Protein AF-H6LGV3-F1 (afdb_monomer)

Secondary structure (DSSP, 8-state):
-----------------SSHHHHHHHHHHHHHHHHHHHHHHHHHHHHHTTS---S-HHHHHHHHHHHHHHHHHHHHTT-HHHHHHHHHHHHHHS--HHHHHHHHHHHHHHHTS-HHHHHHTT--HHHHHHHHHHHHHHHHHHHHHTTTS--

InterPro domains:
  IPR045507 Protein of unknown function DUF6483 [PF20092] (24-140)

Mean predicted aligned error: 11.83 Å

Radius of gyration: 24.26 Å; Cα contacts (8 Å, |Δi|>4): 65; chains: 1; bounding box: 97×27×60 Å

Organism: Acetobacterium woodii (strain ATCC 29683 / DSM 1030 / JCM 2381 / KCTC 1655 / WB1) (NCBI:txid931626)

Foldseek 3Di:
DDDDDDDDDDDDDDDDPDPPPVVVVLLVVLVVLLVVLVVLLVVVVVVVVVPDDDDPPVVLVVVLVVLLVVLVVCVVVLNLVVSLVVLLVVCQVPNDSSSSVSVSVSLVVVSPDDQVSQVVSVHHSVVSNVSSVVSSVSVCVVVVVVVPVPD

Sequence (151 aa):
MKKSCFFVVLFSDRCLESESDDTMFQNGFLVREIENFSKFVIKLFRKEKFAETTESESEKLIEEDYLFYRFQEMIYDNKINDAENILFEMIKQNPKLEYLKVAEKFYSEVFKMSDEYLLNQNYSRAEIFESLDQIQEIYEKKYNNSYNEDR

Solvent-accessible surface area (backbone atoms only — not comparable to full-atom values): 9203 Å² total; per-residue (Å²): 136,91,84,86,85,88,84,90,79,91,73,83,85,86,93,83,87,79,72,70,61,65,56,53,51,53,51,54,53,51,53,52,50,52,52,51,48,52,52,48,54,55,54,50,54,63,55,50,78,76,71,82,85,92,70,63,70,68,62,56,51,53,52,39,51,53,54,42,51,54,43,50,52,29,45,76,71,56,34,51,59,63,39,48,53,54,53,50,51,49,38,71,76,53,78,45,72,61,55,51,52,40,48,53,56,48,54,58,54,61,65,75,52,51,70,70,60,33,48,76,48,77,38,55,75,65,57,54,51,57,51,52,54,52,52,49,52,56,54,48,52,56,66,56,53,69,69,66,76,84,114

Structure (mmCIF, N/CA/C/O backbone):
data_AF-H6LGV3-F1
#
_entry.id   AF-H6LGV3-F1
#
loop_
_atom_site.group_PDB
_atom_site.id
_atom_site.type_symbol
_atom_site.label_atom_id
_atom_site.label_alt_id
_atom_site.label_comp_id
_atom_site.label_asym_id
_atom_site.label_entity_id
_atom_site.label_seq_id
_atom_site.pdbx_PDB_ins_code
_atom_site.Cartn_x
_atom_site.Cartn_y
_atom_site.Cartn_z
_atom_site.occupancy
_atom_site.B_iso_or_equiv
_atom_site.auth_seq_id
_atom_site.auth_comp_id
_atom_site.auth_asym_id
_atom_site.auth_atom_id
_atom_site.pdbx_PDB_model_num
ATOM 1 N N . MET A 1 1 ? -71.564 0.191 27.522 1.00 37.28 1 MET A N 1
ATOM 2 C CA . MET A 1 1 ? -71.567 -1.275 27.737 1.00 37.28 1 MET A CA 1
ATOM 3 C C . MET A 1 1 ? -70.137 -1.775 27.651 1.00 37.28 1 MET A C 1
ATOM 5 O O . MET A 1 1 ? -69.429 -1.401 26.729 1.00 37.28 1 MET A O 1
ATOM 9 N N . LYS A 1 2 ? -69.709 -2.527 28.666 1.00 38.91 2 LYS A N 1
ATOM 10 C CA . LYS A 1 2 ? -68.353 -3.055 28.852 1.00 38.91 2 LYS A CA 1
ATOM 11 C C . LYS A 1 2 ? -68.083 -4.209 27.881 1.00 38.91 2 LYS A C 1
ATOM 13 O O . LYS A 1 2 ? -68.936 -5.084 27.773 1.00 38.91 2 LYS A O 1
ATOM 18 N N . LYS A 1 3 ? -66.870 -4.284 27.330 1.00 38.56 3 LYS A N 1
ATOM 19 C CA . LYS A 1 3 ? -66.105 -5.538 27.245 1.00 38.56 3 LYS A CA 1
ATOM 20 C C . LYS A 1 3 ? -64.642 -5.230 27.555 1.00 38.56 3 LYS A C 1
ATOM 22 O O . LYS A 1 3 ? -63.983 -4.502 26.829 1.00 38.56 3 LYS A O 1
ATOM 27 N N . SER A 1 4 ? -64.209 -5.746 28.698 1.00 39.78 4 SER A N 1
ATOM 28 C CA . SER A 1 4 ? -62.816 -5.889 29.101 1.00 39.78 4 SER A CA 1
ATOM 29 C C . SER A 1 4 ? -62.313 -7.223 28.549 1.00 39.78 4 SER A C 1
ATOM 31 O O . SER A 1 4 ? -63.045 -8.210 28.642 1.00 39.78 4 SER A O 1
ATOM 33 N N . CYS A 1 5 ? -61.092 -7.263 28.018 1.00 37.75 5 CYS A N 1
ATOM 34 C CA . CYS A 1 5 ? -60.237 -8.438 28.140 1.00 37.75 5 CYS A CA 1
ATOM 35 C C . CYS A 1 5 ? -58.774 -7.985 28.213 1.00 37.75 5 CYS A C 1
ATOM 37 O O . CYS A 1 5 ? -58.291 -7.217 27.388 1.00 37.75 5 CYS A O 1
ATOM 39 N N . PHE A 1 6 ? -58.137 -8.441 29.281 1.00 38.97 6 PHE A N 1
ATOM 40 C CA . PHE A 1 6 ? -56.783 -8.192 29.751 1.00 38.97 6 PHE A CA 1
ATOM 41 C C . PHE A 1 6 ? -55.792 -9.062 28.956 1.00 38.97 6 PHE A C 1
ATOM 43 O O . PHE A 1 6 ? -56.033 -10.262 28.841 1.00 38.97 6 PHE A O 1
ATOM 50 N N . PHE A 1 7 ? -54.660 -8.518 28.502 1.00 32.94 7 PHE A N 1
ATOM 51 C CA . PHE A 1 7 ? -53.392 -9.258 28.513 1.00 32.94 7 PHE A CA 1
ATOM 52 C C . PHE A 1 7 ? -52.222 -8.274 28.600 1.00 32.94 7 PHE A C 1
ATOM 54 O O . PHE A 1 7 ? -52.024 -7.425 27.736 1.00 32.94 7 PHE A O 1
ATOM 61 N N . VAL A 1 8 ? -51.496 -8.375 29.706 1.00 42.59 8 VAL A N 1
ATOM 62 C CA . VAL A 1 8 ? -50.242 -7.685 29.992 1.00 42.59 8 VAL A CA 1
ATOM 63 C C . VAL A 1 8 ? -49.119 -8.536 29.414 1.00 42.59 8 VAL A C 1
ATOM 65 O O . VAL A 1 8 ? -49.019 -9.688 29.816 1.00 42.59 8 VAL A O 1
ATOM 68 N N . VAL A 1 9 ? -48.248 -7.965 28.577 1.00 38.59 9 VAL A N 1
ATOM 69 C CA . VAL A 1 9 ? -46.808 -8.282 28.581 1.00 38.59 9 VAL A CA 1
ATOM 70 C C . VAL A 1 9 ? -46.035 -7.005 28.245 1.00 38.59 9 VAL A C 1
ATOM 72 O O . VAL A 1 9 ? -46.097 -6.495 27.132 1.00 38.59 9 VAL A O 1
ATOM 75 N N . LEU A 1 10 ? -45.324 -6.490 29.246 1.00 41.22 10 LEU A N 1
ATOM 76 C CA . LEU A 1 10 ? -44.133 -5.667 29.071 1.00 41.22 10 LEU A CA 1
ATOM 77 C C . LEU A 1 10 ? -42.997 -6.584 28.601 1.00 41.22 10 LEU A C 1
ATOM 79 O O . LEU A 1 10 ? -42.708 -7.543 29.304 1.00 41.22 10 LEU A O 1
ATOM 83 N N . PHE A 1 11 ? -42.361 -6.280 27.473 1.00 33.00 11 PHE A N 1
ATOM 84 C CA . PHE A 1 11 ? -40.996 -6.686 27.095 1.00 33.00 11 PHE A CA 1
ATOM 85 C C . PHE A 1 11 ? -40.583 -5.652 26.033 1.00 33.00 11 PHE A C 1
ATOM 87 O O . PHE A 1 11 ? -41.182 -5.594 24.966 1.00 33.00 11 PHE A O 1
ATOM 94 N N . SER A 1 12 ? -39.855 -4.589 26.383 1.00 45.75 12 SER A N 1
ATOM 95 C CA . SER A 1 12 ? -38.386 -4.545 26.412 1.00 45.75 12 SER A CA 1
ATOM 96 C C . SER A 1 12 ? -37.716 -5.525 25.451 1.00 45.75 12 SER A C 1
ATOM 98 O O . SER A 1 12 ? -37.935 -6.727 25.525 1.00 45.75 12 SER A O 1
ATOM 100 N N . ASP A 1 13 ? -36.834 -4.950 24.643 1.00 46.44 13 ASP A N 1
ATOM 101 C CA . ASP A 1 13 ? -35.712 -5.569 23.946 1.00 46.44 13 ASP A CA 1
ATOM 102 C C . ASP A 1 13 ? -35.934 -6.102 22.522 1.00 46.44 13 ASP A C 1
ATOM 104 O O . ASP A 1 13 ? -36.749 -6.979 22.251 1.00 46.44 13 ASP A O 1
ATOM 108 N N . ARG A 1 14 ? -34.995 -5.649 21.675 1.00 50.50 14 ARG A N 1
ATOM 109 C CA . ARG A 1 14 ? -34.306 -6.426 20.634 1.00 50.50 14 ARG A CA 1
ATOM 110 C C . ARG A 1 14 ? -34.872 -6.354 19.215 1.00 50.50 14 ARG A C 1
ATOM 112 O O . ARG A 1 14 ? -35.621 -7.214 18.775 1.00 50.50 14 ARG A O 1
ATOM 119 N N . CYS A 1 15 ? -34.357 -5.385 18.462 1.00 38.16 15 CYS A N 1
ATOM 120 C CA . CYS A 1 15 ? -33.937 -5.575 17.070 1.00 38.16 15 CYS A CA 1
ATOM 121 C C . CYS A 1 15 ? -32.650 -4.759 16.874 1.00 38.16 15 CYS A C 1
ATOM 123 O O . CYS A 1 15 ? -32.673 -3.639 16.380 1.00 38.16 15 CYS A O 1
ATOM 125 N N . LEU A 1 16 ? -31.549 -5.303 17.387 1.00 48.53 16 LEU A N 1
ATOM 126 C CA . LEU A 1 16 ? -30.186 -4.812 17.211 1.00 48.53 16 LEU A CA 1
ATOM 127 C C . LEU A 1 16 ? -29.373 -6.077 16.952 1.00 48.53 16 LEU A C 1
ATOM 129 O O . LEU A 1 16 ? -28.951 -6.714 17.902 1.00 48.53 16 LEU A O 1
ATOM 133 N N . GLU A 1 17 ? -29.346 -6.531 15.699 1.00 49.81 17 GLU A N 1
ATOM 134 C CA . GLU A 1 17 ? -28.545 -7.671 15.224 1.00 49.81 17 GLU A CA 1
ATOM 135 C C . GLU A 1 17 ? -28.702 -7.759 13.692 1.00 49.81 17 GLU A C 1
ATOM 137 O O . GLU A 1 17 ? -29.456 -8.570 13.159 1.00 49.81 17 GLU A O 1
ATOM 142 N N . SER A 1 18 ? -28.034 -6.859 12.965 1.00 48.75 18 SER A N 1
ATOM 143 C CA . SER A 1 18 ? -27.754 -7.052 11.530 1.00 48.75 18 SER A CA 1
ATOM 144 C C . SER A 1 18 ? -26.381 -6.526 11.087 1.00 48.75 18 SER A C 1
ATOM 146 O O . SER A 1 18 ? -26.098 -6.526 9.898 1.00 48.75 18 SER A O 1
ATOM 148 N N . GLU A 1 19 ? -25.511 -6.091 12.005 1.00 51.81 19 GLU A N 1
ATOM 149 C CA . GLU A 1 19 ? -24.192 -5.513 11.670 1.00 51.81 19 GLU A CA 1
ATOM 150 C C . GLU A 1 19 ? -23.028 -6.527 11.730 1.00 51.81 19 GLU A C 1
ATOM 152 O O . GLU A 1 19 ? -21.900 -6.207 11.355 1.00 51.81 19 GLU A O 1
ATOM 157 N N . SER A 1 20 ? -23.268 -7.764 12.180 1.00 54.78 20 SER A N 1
ATOM 158 C CA . SER A 1 20 ? -22.196 -8.735 12.452 1.00 54.78 20 SER A CA 1
ATOM 159 C C . SER A 1 20 ? -21.800 -9.637 11.277 1.00 54.78 20 SER A C 1
ATOM 161 O O . SER A 1 20 ? -20.702 -10.186 11.305 1.00 54.78 20 SER A O 1
ATOM 163 N N . ASP A 1 21 ? -22.655 -9.813 10.263 1.00 54.31 21 ASP A N 1
ATOM 164 C CA . ASP A 1 21 ? -22.353 -10.708 9.130 1.00 54.31 21 ASP A CA 1
ATOM 165 C C . ASP A 1 21 ? -21.512 -10.000 8.055 1.00 54.31 21 ASP A C 1
ATOM 167 O O . ASP A 1 21 ? -20.434 -10.479 7.701 1.00 54.31 21 ASP A O 1
ATOM 171 N N . ASP A 1 22 ? -21.926 -8.818 7.588 1.00 57.91 22 ASP A N 1
ATOM 172 C CA . ASP A 1 22 ? -21.233 -8.104 6.501 1.00 57.91 22 ASP A CA 1
ATOM 173 C C . ASP A 1 22 ? -19.787 -7.724 6.856 1.00 57.91 22 ASP A C 1
ATOM 175 O O . ASP A 1 2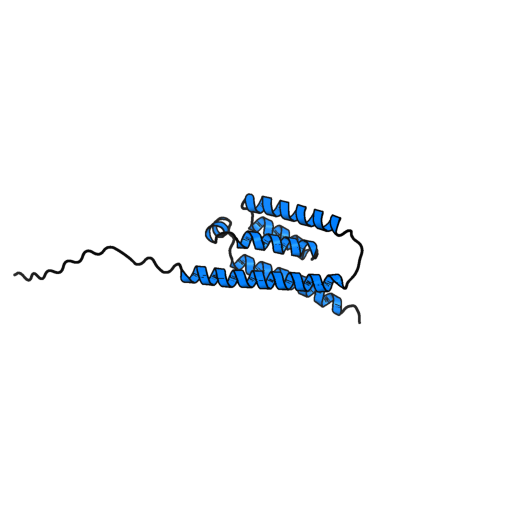2 ? -18.885 -7.830 6.022 1.00 57.91 22 ASP A O 1
ATOM 179 N N . THR A 1 23 ? -19.532 -7.362 8.113 1.00 59.00 23 THR A N 1
ATOM 180 C CA . THR A 1 23 ? -18.191 -7.022 8.610 1.00 59.00 23 THR A CA 1
ATOM 181 C C . THR A 1 23 ? -17.258 -8.237 8.634 1.00 59.00 23 THR A C 1
ATOM 183 O O . THR A 1 23 ? -16.076 -8.121 8.303 1.00 59.00 23 THR A O 1
ATOM 186 N N . MET A 1 24 ? -17.763 -9.433 8.956 1.00 58.50 24 MET A N 1
ATOM 187 C CA . MET A 1 24 ? -16.973 -10.667 8.913 1.00 58.50 24 MET A CA 1
ATOM 188 C C . MET A 1 24 ? -16.631 -11.071 7.469 1.00 58.50 24 MET A C 1
ATOM 190 O O . MET A 1 24 ? -15.500 -11.488 7.201 1.00 58.50 24 MET A O 1
ATOM 194 N N . PHE A 1 25 ? -17.565 -10.900 6.526 1.00 59.81 25 PHE A N 1
ATOM 195 C CA . PHE A 1 25 ? -17.336 -11.187 5.105 1.00 59.81 25 PHE A CA 1
ATOM 196 C C . PHE A 1 25 ? -16.365 -10.204 4.445 1.00 59.81 25 PHE A C 1
ATOM 198 O O . PHE A 1 25 ? -15.451 -10.645 3.744 1.00 59.81 25 PHE A O 1
ATOM 205 N N . GLN A 1 26 ? -16.516 -8.898 4.689 1.00 60.91 26 GLN A N 1
ATOM 206 C CA . GLN A 1 26 ? -15.600 -7.883 4.158 1.00 60.91 26 GLN A CA 1
ATOM 207 C C . GLN A 1 26 ? -14.174 -8.097 4.670 1.00 60.91 26 GLN A C 1
ATOM 209 O O . GLN A 1 26 ? -13.235 -8.103 3.875 1.00 60.91 26 GLN A O 1
ATOM 214 N N . ASN A 1 27 ? -14.015 -8.388 5.963 1.00 67.44 27 ASN A N 1
ATOM 215 C CA . ASN A 1 27 ? -12.710 -8.713 6.537 1.00 67.44 27 ASN A CA 1
ATOM 216 C C . ASN A 1 27 ? -12.119 -10.001 5.943 1.00 67.44 27 ASN A C 1
ATOM 218 O O . ASN A 1 27 ? -10.938 -10.033 5.603 1.00 67.44 27 ASN A O 1
ATOM 222 N N . GLY A 1 28 ? -12.922 -11.054 5.760 1.00 74.44 28 GLY A N 1
ATOM 223 C CA . GLY A 1 28 ? -12.458 -12.305 5.149 1.00 74.44 28 GLY A CA 1
ATOM 224 C C . GLY A 1 28 ? -12.004 -12.141 3.694 1.00 74.44 28 GLY A C 1
ATOM 225 O O . GLY A 1 28 ? -11.004 -12.732 3.284 1.00 74.44 28 GLY A O 1
ATOM 226 N N . PHE A 1 29 ? -12.709 -11.313 2.922 1.00 76.75 29 PHE A N 1
ATOM 227 C CA . PHE A 1 29 ? -12.323 -10.967 1.555 1.00 76.75 29 PHE A CA 1
ATOM 228 C C . PHE A 1 29 ? -11.033 -10.134 1.532 1.00 76.75 29 PHE A C 1
ATOM 230 O O . PHE A 1 29 ? -10.107 -10.450 0.789 1.00 76.75 29 PHE A O 1
ATOM 237 N N . LEU A 1 30 ? -10.927 -9.151 2.427 1.00 77.75 30 LEU A N 1
ATOM 238 C CA . LEU A 1 30 ? -9.759 -8.284 2.553 1.00 77.75 30 LEU A CA 1
ATOM 239 C C . LEU A 1 30 ? -8.480 -9.060 2.906 1.00 77.75 30 LEU A C 1
ATOM 241 O O . LEU A 1 30 ? -7.441 -8.836 2.286 1.00 77.75 30 LEU A O 1
ATOM 245 N N . VAL A 1 31 ? -8.552 -10.014 3.845 1.00 80.69 31 VAL A N 1
ATOM 246 C CA . VAL A 1 31 ? -7.415 -10.896 4.191 1.00 80.69 31 VAL A CA 1
ATOM 247 C C . VAL A 1 31 ? -6.914 -11.632 2.952 1.00 80.69 31 VAL A C 1
ATOM 249 O O . VAL A 1 31 ? -5.710 -11.707 2.706 1.00 80.69 31 VAL A O 1
ATOM 252 N N . ARG A 1 32 ? -7.842 -12.180 2.161 1.00 85.38 32 ARG A N 1
ATOM 253 C CA . ARG A 1 32 ? -7.505 -12.953 0.967 1.00 85.38 32 ARG A CA 1
ATOM 254 C C . ARG A 1 32 ? -6.788 -12.101 -0.071 1.00 85.38 32 ARG A C 1
ATOM 256 O O . ARG A 1 32 ? -5.849 -12.592 -0.695 1.00 85.38 32 ARG A O 1
ATOM 263 N N . GLU A 1 33 ? -7.211 -10.856 -0.240 1.00 85.00 33 GLU A N 1
ATOM 264 C CA . GLU A 1 33 ? -6.615 -9.971 -1.234 1.00 85.00 33 GLU A CA 1
ATOM 265 C C . GLU A 1 33 ? -5.201 -9.547 -0.849 1.00 85.00 33 GLU A C 1
ATOM 267 O O . GLU A 1 33 ? -4.291 -9.614 -1.672 1.00 8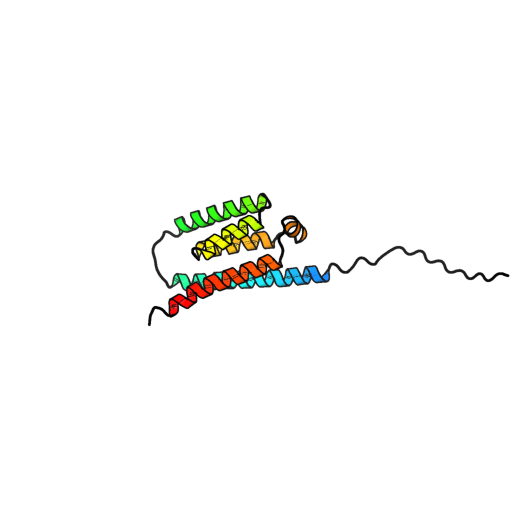5.00 33 GLU A O 1
ATOM 272 N N . ILE A 1 34 ? -4.966 -9.258 0.433 1.00 81.69 34 ILE A N 1
ATOM 273 C CA . ILE A 1 34 ? -3.608 -9.025 0.939 1.00 81.69 34 ILE A CA 1
ATOM 274 C C . ILE A 1 34 ? -2.731 -10.259 0.735 1.00 81.69 34 ILE A C 1
ATOM 276 O O . ILE A 1 34 ? -1.606 -10.142 0.254 1.00 81.69 34 ILE A O 1
ATOM 280 N N . GLU A 1 35 ? -3.234 -11.462 1.026 1.00 85.44 35 GLU A N 1
ATOM 281 C CA . GLU A 1 35 ? -2.469 -12.681 0.760 1.00 85.44 35 GLU A CA 1
ATOM 282 C C . GLU A 1 35 ? -2.137 -12.862 -0.727 1.00 85.44 35 GLU A C 1
ATOM 284 O O . GLU A 1 35 ? -1.047 -13.337 -1.064 1.00 85.44 35 GLU A O 1
ATOM 289 N N . ASN A 1 36 ? -3.079 -12.551 -1.620 1.00 87.75 36 ASN A N 1
ATOM 290 C CA . ASN A 1 36 ? -2.868 -12.622 -3.064 1.00 87.75 36 ASN A CA 1
ATOM 291 C C . ASN A 1 36 ? -1.790 -11.627 -3.493 1.00 87.75 36 ASN 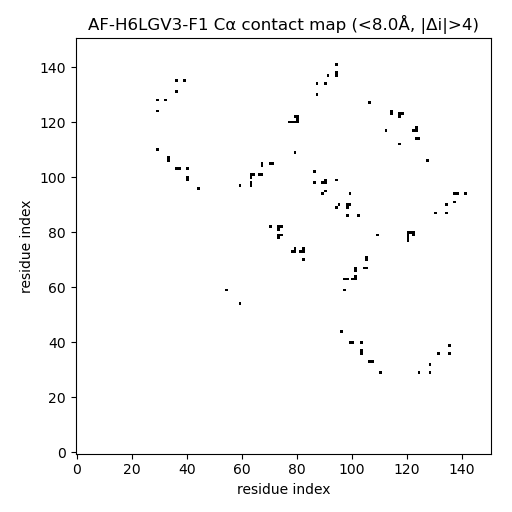A C 1
ATOM 293 O O . ASN A 1 36 ? -0.863 -12.011 -4.213 1.00 87.75 36 ASN A O 1
ATOM 297 N N . PHE A 1 37 ? -1.851 -10.403 -2.969 1.00 88.56 37 PHE A N 1
ATOM 298 C CA . PHE A 1 37 ? -0.847 -9.379 -3.205 1.00 88.56 37 PHE A CA 1
ATOM 299 C C . PHE A 1 37 ? 0.532 -9.807 -2.692 1.00 88.56 37 PHE A C 1
ATOM 301 O O . PHE A 1 37 ? 1.492 -9.815 -3.459 1.00 88.56 37 PHE A O 1
ATOM 308 N N . SER A 1 38 ? 0.658 -10.297 -1.455 1.00 85.00 38 SER A N 1
ATOM 309 C CA . SER A 1 38 ? 1.934 -10.813 -0.931 1.00 85.00 38 SER A CA 1
ATOM 310 C C . SER A 1 38 ? 2.497 -11.953 -1.792 1.00 85.00 38 SER A C 1
ATOM 312 O O . SER A 1 38 ? 3.694 -11.988 -2.092 1.00 85.00 38 SER A O 1
ATOM 314 N N . LYS A 1 39 ? 1.650 -12.885 -2.257 1.00 87.25 39 LYS A N 1
ATOM 315 C CA . LYS A 1 39 ? 2.064 -13.961 -3.182 1.00 87.25 39 LYS A CA 1
ATOM 316 C C . LYS A 1 39 ? 2.552 -13.396 -4.519 1.00 87.25 39 LYS A C 1
ATOM 318 O O . LYS A 1 39 ? 3.537 -13.904 -5.067 1.00 87.25 39 LYS A O 1
ATOM 323 N N . PHE A 1 40 ? 1.895 -12.361 -5.039 1.00 88.62 40 PHE A N 1
ATOM 324 C CA . PHE A 1 40 ? 2.306 -11.650 -6.248 1.00 88.62 40 PHE A CA 1
ATOM 325 C C . PHE A 1 40 ? 3.675 -10.981 -6.078 1.00 88.62 40 PHE A C 1
ATOM 327 O O . PHE A 1 40 ? 4.572 -11.221 -6.890 1.00 88.62 40 PHE A O 1
ATOM 334 N N . VAL A 1 41 ? 3.879 -10.245 -4.983 1.00 85.56 41 VAL A N 1
ATOM 335 C CA . VAL A 1 41 ? 5.161 -9.614 -4.636 1.00 85.56 41 VAL A CA 1
ATOM 336 C C . VAL A 1 41 ? 6.283 -10.661 -4.608 1.00 85.56 41 VAL A C 1
ATOM 338 O O . VAL A 1 41 ? 7.273 -10.534 -5.332 1.00 85.56 41 VAL A O 1
ATOM 341 N N . ILE A 1 42 ? 6.098 -11.771 -3.882 1.00 84.12 42 ILE A N 1
ATOM 342 C CA . ILE A 1 42 ? 7.069 -12.884 -3.820 1.00 84.12 42 ILE A CA 1
ATOM 343 C C . ILE A 1 42 ? 7.376 -13.454 -5.214 1.00 84.12 42 ILE A C 1
ATOM 345 O O . ILE A 1 42 ? 8.531 -13.767 -5.525 1.00 84.12 42 ILE A O 1
ATOM 349 N N . LYS A 1 43 ? 6.356 -13.618 -6.064 1.00 86.00 43 LYS A N 1
ATOM 350 C CA . LYS A 1 43 ? 6.514 -14.126 -7.435 1.00 86.00 43 LYS A CA 1
ATOM 351 C C . LYS A 1 43 ? 7.386 -13.194 -8.275 1.00 86.00 43 LYS A C 1
ATOM 353 O O . LYS A 1 43 ? 8.228 -13.695 -9.021 1.00 86.00 43 LYS A O 1
ATOM 358 N N . LEU A 1 44 ? 7.213 -11.878 -8.161 1.00 84.44 44 LEU A N 1
ATOM 359 C CA . LEU A 1 44 ? 8.035 -10.906 -8.886 1.00 84.44 44 LEU A CA 1
ATOM 360 C C . LEU A 1 44 ? 9.484 -10.893 -8.402 1.00 84.44 44 LEU A C 1
ATOM 362 O O . LEU A 1 44 ? 10.389 -10.942 -9.232 1.00 84.44 44 LEU A O 1
ATOM 366 N N . PHE A 1 45 ? 9.720 -10.957 -7.090 1.00 79.75 45 PHE A N 1
ATOM 367 C CA . PHE A 1 45 ? 11.080 -11.056 -6.544 1.00 79.75 45 PHE A CA 1
ATOM 368 C C . PHE A 1 45 ? 11.849 -12.268 -7.066 1.00 79.75 45 PHE A C 1
ATOM 370 O O . PHE A 1 45 ? 13.045 -12.189 -7.347 1.00 79.75 45 PHE A O 1
ATOM 377 N N . ARG A 1 46 ? 11.167 -13.405 -7.237 1.00 76.62 46 ARG A N 1
ATOM 378 C CA . ARG A 1 46 ? 11.787 -14.590 -7.844 1.00 76.62 46 ARG A CA 1
ATOM 379 C C . ARG A 1 46 ? 12.174 -14.369 -9.303 1.00 76.62 46 ARG A C 1
ATOM 381 O O . ARG A 1 46 ? 13.140 -14.985 -9.727 1.00 76.62 46 ARG A O 1
ATOM 388 N N . LYS A 1 47 ? 11.451 -13.535 -10.060 1.00 71.62 47 LYS A N 1
ATOM 389 C CA . LYS A 1 47 ? 11.796 -13.206 -11.454 1.00 71.62 47 LYS A CA 1
ATOM 390 C C . LYS A 1 47 ? 13.007 -12.274 -11.537 1.00 71.62 47 LYS A C 1
ATOM 392 O O . LYS A 1 47 ? 13.874 -12.507 -12.368 1.00 71.62 47 LYS A O 1
ATOM 397 N N . GLU A 1 48 ? 13.089 -11.266 -10.669 1.00 66.81 48 GLU A N 1
ATOM 398 C CA . GLU A 1 48 ? 14.185 -10.283 -10.685 1.00 66.81 48 GLU A CA 1
ATOM 399 C C . GLU A 1 48 ? 15.535 -10.890 -10.284 1.00 66.81 48 GLU A C 1
ATOM 401 O O . GLU A 1 48 ? 16.547 -10.578 -10.902 1.00 66.81 48 GLU A O 1
ATOM 406 N N . LYS A 1 49 ? 15.565 -11.850 -9.345 1.00 58.88 49 LYS A N 1
ATOM 407 C CA . LYS A 1 49 ? 16.810 -12.554 -8.970 1.00 58.88 49 LYS A CA 1
ATOM 408 C C . LYS A 1 49 ? 17.503 -13.299 -10.126 1.00 58.88 49 LYS A C 1
ATOM 410 O O . LYS A 1 49 ? 18.645 -13.713 -9.958 1.00 58.88 49 LYS A O 1
ATOM 415 N N . PHE A 1 50 ? 16.844 -13.476 -11.274 1.00 53.97 50 PHE A N 1
ATOM 416 C CA . PHE A 1 50 ? 17.438 -14.058 -12.481 1.00 53.97 50 PHE A CA 1
ATOM 417 C C . PHE A 1 50 ? 17.947 -13.013 -13.501 1.00 53.97 50 PHE A C 1
ATOM 419 O O . PHE A 1 50 ? 18.528 -13.425 -14.500 1.00 53.97 50 PHE A O 1
ATOM 426 N N . ALA A 1 51 ? 17.762 -11.702 -13.276 1.00 54.78 51 ALA A N 1
ATOM 427 C CA . ALA A 1 51 ? 17.864 -10.652 -14.304 1.00 54.78 51 ALA A CA 1
ATOM 428 C C . ALA A 1 51 ? 18.922 -9.535 -14.062 1.00 54.78 51 ALA A C 1
ATOM 430 O O . ALA A 1 51 ? 18.723 -8.435 -14.555 1.00 54.78 51 ALA A O 1
ATOM 431 N N . GLU A 1 52 ? 20.054 -9.812 -13.392 1.00 46.66 52 GLU A N 1
ATOM 432 C CA . GLU A 1 52 ? 21.252 -8.926 -13.235 1.00 46.66 52 GLU A CA 1
ATOM 433 C C . GLU A 1 52 ? 21.320 -7.926 -12.036 1.00 46.66 52 GLU A C 1
ATOM 435 O O . GLU A 1 52 ? 20.559 -8.021 -11.082 1.00 46.66 52 GLU A O 1
ATOM 440 N N . THR A 1 53 ? 22.348 -7.051 -12.024 1.00 48.16 53 THR A N 1
ATOM 441 C CA . THR A 1 53 ? 23.510 -6.991 -11.096 1.00 48.16 53 THR A CA 1
ATOM 442 C C . THR A 1 53 ? 23.694 -5.684 -10.279 1.00 48.16 53 THR A C 1
ATOM 444 O O . THR A 1 53 ? 23.145 -4.642 -10.608 1.00 48.16 53 THR A O 1
ATOM 447 N N . THR A 1 54 ? 24.582 -5.759 -9.267 1.00 46.28 54 THR A N 1
ATOM 448 C CA . THR A 1 54 ? 25.448 -4.715 -8.643 1.00 46.28 54 THR A CA 1
ATOM 449 C C . THR A 1 54 ? 24.854 -3.377 -8.168 1.00 46.28 54 THR A C 1
ATOM 451 O O . THR A 1 54 ? 25.268 -2.313 -8.614 1.00 46.28 54 THR A O 1
ATOM 454 N N . GLU A 1 55 ? 24.024 -3.418 -7.136 1.00 54.88 55 GLU A N 1
ATOM 455 C CA . GLU A 1 55 ? 23.975 -2.385 -6.088 1.00 54.88 55 GLU A CA 1
ATOM 456 C C . GLU A 1 55 ? 24.064 -3.128 -4.749 1.00 54.88 55 GLU A C 1
ATOM 458 O O . GLU A 1 55 ? 23.604 -4.272 -4.659 1.00 54.88 55 GLU A O 1
ATOM 463 N N . SER A 1 56 ? 24.716 -2.558 -3.728 1.00 59.00 56 SER A N 1
ATOM 464 C CA . SER A 1 56 ? 24.836 -3.265 -2.449 1.00 59.00 56 SER A CA 1
ATOM 465 C C . SER A 1 56 ? 23.436 -3.425 -1.839 1.00 59.00 56 SER A C 1
ATOM 467 O O . SER A 1 56 ? 22.700 -2.450 -1.700 1.00 59.00 56 SER A O 1
ATOM 469 N N . GLU A 1 57 ? 23.036 -4.654 -1.485 1.00 61.91 57 GLU A N 1
ATOM 470 C CA . GLU A 1 57 ? 21.718 -4.915 -0.871 1.00 61.91 57 GLU A CA 1
ATOM 471 C C . GLU A 1 57 ? 21.481 -4.021 0.360 1.00 61.91 57 GLU A C 1
ATOM 473 O O . GLU A 1 57 ? 20.352 -3.625 0.635 1.00 61.91 57 GLU A O 1
ATOM 478 N N . SER A 1 58 ? 22.553 -3.647 1.067 1.00 60.19 58 SER A N 1
ATOM 479 C CA . SER A 1 58 ? 22.519 -2.737 2.211 1.00 60.19 58 SER A CA 1
ATOM 480 C C . SER A 1 58 ? 22.039 -1.325 1.878 1.00 60.19 58 SER A C 1
ATOM 482 O O . SER A 1 58 ? 21.283 -0.763 2.661 1.00 60.19 58 SER A O 1
ATOM 484 N N . GLU A 1 59 ? 22.456 -0.736 0.755 1.00 60.84 59 GLU A N 1
ATOM 485 C CA . GLU A 1 59 ? 22.068 0.639 0.399 1.00 60.84 59 GLU A CA 1
ATOM 486 C C . GLU A 1 59 ? 20.586 0.718 0.019 1.00 60.84 59 GLU A C 1
ATOM 488 O O . GLU A 1 59 ? 19.877 1.607 0.491 1.00 60.84 59 GLU A O 1
ATOM 493 N N . LYS A 1 60 ? 20.091 -0.278 -0.727 1.00 65.19 60 LYS A N 1
ATOM 494 C CA . LYS A 1 60 ? 18.668 -0.400 -1.081 1.00 65.19 60 LYS A CA 1
ATOM 495 C C . LYS A 1 60 ? 17.772 -0.556 0.144 1.00 65.19 60 LYS A C 1
ATOM 497 O O . LYS A 1 60 ? 16.736 0.094 0.237 1.00 65.19 60 LYS A O 1
ATOM 502 N N . LEU A 1 61 ? 18.185 -1.390 1.103 1.00 61.66 61 LEU A N 1
ATOM 503 C CA . LEU A 1 61 ? 17.438 -1.604 2.347 1.00 61.66 61 LEU A CA 1
ATOM 504 C C . LEU A 1 61 ? 17.291 -0.309 3.161 1.00 61.66 61 LEU A C 1
ATOM 506 O O . LEU A 1 61 ? 16.219 -0.043 3.697 1.00 61.66 61 LEU A O 1
ATOM 510 N N . ILE A 1 62 ? 18.338 0.521 3.214 1.00 64.50 62 ILE A N 1
ATOM 511 C CA . ILE A 1 62 ? 18.308 1.800 3.940 1.00 64.50 62 ILE A CA 1
ATOM 512 C C . ILE A 1 62 ? 17.325 2.785 3.286 1.00 64.50 62 ILE A C 1
ATOM 514 O O . ILE A 1 62 ? 16.591 3.478 3.992 1.00 64.50 62 ILE A O 1
ATOM 518 N N . GLU A 1 63 ? 17.287 2.847 1.953 1.00 75.44 63 GLU A N 1
ATOM 519 C CA . GLU A 1 63 ? 16.372 3.733 1.223 1.00 75.44 63 GLU A CA 1
ATOM 520 C C . GLU A 1 63 ? 14.905 3.283 1.354 1.00 75.44 63 GLU A C 1
ATOM 522 O O . GLU A 1 63 ? 14.026 4.111 1.606 1.00 75.44 63 GLU A O 1
ATOM 527 N N . GLU A 1 64 ? 14.641 1.974 1.264 1.00 79.94 64 GLU A N 1
ATOM 528 C CA . GLU A 1 64 ? 13.313 1.376 1.477 1.00 79.94 64 GLU A CA 1
ATOM 529 C C . GLU A 1 64 ? 12.765 1.670 2.881 1.00 79.94 64 GLU A C 1
ATOM 531 O O . GLU A 1 64 ? 11.605 2.066 3.031 1.00 79.94 64 GLU A O 1
ATOM 536 N N . ASP A 1 65 ? 13.590 1.489 3.914 1.00 80.69 65 ASP A N 1
ATOM 537 C CA . ASP A 1 65 ? 13.180 1.702 5.303 1.00 80.69 65 ASP A CA 1
ATOM 538 C C . ASP A 1 65 ? 12.954 3.188 5.611 1.00 80.69 65 ASP A C 1
ATOM 540 O O . ASP A 1 65 ? 11.998 3.532 6.309 1.00 80.69 65 ASP A O 1
ATOM 544 N N . TYR A 1 66 ? 13.763 4.088 5.042 1.00 86.06 66 TYR A N 1
ATOM 545 C CA . TYR A 1 66 ? 13.539 5.531 5.167 1.00 86.06 66 TYR A CA 1
ATOM 546 C C . TYR A 1 66 ? 12.244 5.981 4.481 1.00 86.06 66 TYR A C 1
ATOM 548 O O . TYR A 1 66 ? 11.493 6.798 5.025 1.00 86.06 66 TYR A O 1
ATOM 556 N N . LEU A 1 67 ? 11.967 5.449 3.289 1.00 88.38 67 LEU A N 1
ATOM 557 C CA . LEU A 1 67 ? 10.743 5.756 2.559 1.00 88.38 67 LEU A CA 1
ATOM 558 C C . LEU A 1 67 ? 9.511 5.263 3.325 1.00 88.38 67 LEU A C 1
ATOM 560 O O . LEU A 1 67 ? 8.545 6.009 3.483 1.00 88.38 67 LEU A O 1
ATOM 564 N N . PHE A 1 68 ? 9.564 4.043 3.861 1.00 90.44 68 PHE A N 1
ATOM 565 C CA . PHE A 1 68 ? 8.473 3.521 4.676 1.00 90.44 68 PHE A CA 1
ATOM 566 C C . PHE A 1 68 ? 8.274 4.328 5.964 1.00 90.44 68 PHE A C 1
ATOM 568 O O . PHE A 1 68 ? 7.135 4.642 6.298 1.00 90.44 68 PHE A O 1
ATOM 575 N N . TYR A 1 69 ? 9.351 4.745 6.636 1.00 91.44 69 TYR A N 1
ATOM 576 C CA . TYR A 1 69 ? 9.264 5.600 7.823 1.00 91.44 69 TYR A CA 1
ATOM 577 C C . TYR A 1 69 ? 8.469 6.890 7.552 1.00 91.44 69 TYR A C 1
ATOM 579 O O . TYR A 1 69 ? 7.607 7.264 8.347 1.00 91.44 69 TYR A O 1
ATOM 587 N N . ARG A 1 70 ? 8.669 7.534 6.392 1.00 92.69 70 ARG A N 1
ATOM 588 C CA . ARG A 1 70 ? 7.867 8.709 6.003 1.00 92.69 70 ARG A CA 1
ATOM 589 C C . ARG A 1 70 ? 6.385 8.386 5.839 1.00 92.69 70 ARG A C 1
ATOM 591 O O . ARG A 1 70 ? 5.544 9.170 6.271 1.00 92.69 70 ARG A O 1
ATOM 598 N N . PHE A 1 71 ? 6.048 7.248 5.238 1.00 93.25 71 PHE A N 1
ATOM 599 C CA . PHE A 1 71 ? 4.649 6.835 5.121 1.00 93.25 71 PHE A CA 1
ATOM 600 C C . PHE A 1 71 ? 4.035 6.482 6.476 1.00 93.25 71 PHE A C 1
ATOM 602 O O . PHE A 1 71 ? 2.867 6.787 6.698 1.00 93.25 71 PHE A O 1
ATOM 609 N N . GLN A 1 72 ? 4.809 5.922 7.409 1.00 92.25 72 GLN A N 1
ATOM 610 C CA . GLN A 1 72 ? 4.347 5.716 8.782 1.00 92.25 72 GLN A CA 1
ATOM 611 C C . GLN A 1 72 ? 4.010 7.045 9.461 1.00 92.25 72 GLN A C 1
ATOM 613 O O . GLN A 1 72 ? 2.939 7.157 10.049 1.00 92.25 72 GLN A O 1
ATOM 618 N N . GLU A 1 73 ? 4.863 8.067 9.342 1.00 93.75 73 GLU A N 1
ATOM 619 C CA . GLU A 1 73 ? 4.557 9.411 9.859 1.00 93.75 73 GLU A CA 1
ATOM 620 C C . GLU A 1 73 ? 3.261 9.968 9.256 1.00 93.75 73 GLU A C 1
ATOM 622 O O . GLU A 1 73 ? 2.418 10.483 9.984 1.00 93.75 73 GLU A O 1
ATOM 627 N N . MET A 1 74 ? 3.048 9.801 7.948 1.00 93.69 74 MET A N 1
ATOM 628 C CA . MET A 1 74 ? 1.805 10.231 7.298 1.00 93.69 74 MET A CA 1
ATOM 629 C C . MET A 1 74 ? 0.578 9.457 7.790 1.00 93.69 74 MET A C 1
ATOM 631 O O . MET A 1 74 ? -0.475 10.057 7.995 1.00 93.69 74 MET A O 1
ATOM 635 N N . ILE A 1 75 ? 0.709 8.150 8.018 1.00 91.69 75 ILE A N 1
ATOM 636 C CA . ILE A 1 75 ? -0.342 7.326 8.624 1.00 91.69 75 ILE A CA 1
ATOM 637 C C . ILE A 1 75 ? -0.677 7.846 10.030 1.00 91.69 75 ILE A C 1
ATOM 639 O O . ILE A 1 75 ? -1.850 8.049 10.333 1.00 91.69 75 ILE A O 1
ATOM 643 N N . TYR A 1 76 ? 0.329 8.121 10.867 1.00 91.12 76 TYR A N 1
ATOM 644 C CA . TYR A 1 76 ? 0.128 8.688 12.209 1.00 91.12 76 TYR A CA 1
ATOM 645 C C . TYR A 1 76 ? -0.534 10.070 12.174 1.00 91.12 76 TYR A C 1
ATOM 647 O O . TYR A 1 76 ? -1.368 10.380 13.025 1.00 91.12 76 TYR A O 1
ATOM 655 N N . ASP A 1 77 ? -0.208 10.873 11.165 1.00 93.25 77 ASP A N 1
ATOM 656 C CA . ASP A 1 77 ? -0.821 12.172 10.883 1.00 93.25 77 ASP A CA 1
ATOM 657 C C . ASP A 1 77 ? -2.241 12.072 10.302 1.00 93.25 77 ASP A C 1
ATOM 659 O O . ASP A 1 77 ? -2.849 13.106 10.013 1.00 93.25 77 ASP A O 1
ATOM 663 N N . ASN A 1 78 ? -2.778 10.858 10.141 1.00 91.88 78 ASN A N 1
ATOM 664 C CA . ASN A 1 78 ? -4.080 10.573 9.540 1.00 91.88 78 ASN A CA 1
ATOM 665 C C . ASN A 1 78 ? -4.182 10.935 8.042 1.00 91.88 78 ASN A C 1
ATOM 667 O O . ASN A 1 78 ? -5.262 11.172 7.511 1.00 91.88 78 ASN A O 1
ATOM 671 N N . LYS A 1 79 ? -3.056 10.954 7.327 1.00 92.75 79 LYS A N 1
ATOM 672 C CA . LYS A 1 79 ? -2.952 11.301 5.899 1.00 92.75 79 LYS A CA 1
ATOM 673 C C . LYS A 1 79 ? -2.779 10.052 5.029 1.00 92.75 79 LYS A C 1
ATOM 675 O O . LYS A 1 79 ? -1.848 9.969 4.231 1.00 92.75 79 LYS A O 1
ATOM 680 N N . ILE A 1 80 ? -3.648 9.055 5.210 1.00 93.06 80 ILE A N 1
ATOM 681 C CA . ILE A 1 80 ? -3.534 7.746 4.534 1.00 93.06 80 ILE A CA 1
ATOM 682 C C . ILE A 1 80 ? -3.703 7.890 3.020 1.00 93.06 80 ILE A C 1
ATOM 684 O O . ILE A 1 80 ? -2.864 7.407 2.268 1.00 93.06 80 ILE A O 1
ATOM 688 N N . ASN A 1 81 ? -4.747 8.599 2.586 1.00 91.25 81 ASN A N 1
ATOM 689 C CA . ASN A 1 81 ? -5.031 8.824 1.169 1.00 91.25 81 ASN A CA 1
ATOM 690 C C . ASN A 1 81 ? -3.881 9.600 0.489 1.00 91.25 81 ASN A C 1
ATOM 692 O O . ASN A 1 81 ? -3.374 9.202 -0.555 1.00 91.25 81 ASN A O 1
ATOM 696 N N . ASP A 1 82 ? -3.360 10.651 1.134 1.00 93.12 82 ASP A N 1
ATOM 697 C CA . ASP A 1 82 ? -2.197 11.383 0.614 1.00 93.12 82 ASP A CA 1
ATOM 698 C C . ASP A 1 82 ? -0.947 10.492 0.510 1.00 93.12 82 ASP A C 1
ATOM 700 O O . ASP A 1 82 ? -0.197 10.585 -0.463 1.00 93.12 82 ASP A O 1
ATOM 704 N N . ALA A 1 83 ? -0.711 9.631 1.507 1.00 94.12 83 ALA A N 1
ATOM 705 C CA . ALA A 1 83 ? 0.417 8.704 1.509 1.00 94.12 83 ALA A CA 1
ATOM 706 C C . ALA A 1 83 ? 0.315 7.696 0.357 1.00 94.12 83 ALA A C 1
ATOM 708 O O . ALA A 1 83 ? 1.299 7.474 -0.353 1.00 94.12 83 ALA A O 1
ATOM 709 N N . GLU A 1 84 ? -0.875 7.137 0.137 1.00 94.12 84 GLU A N 1
ATOM 710 C CA . GLU A 1 84 ? -1.153 6.243 -0.984 1.00 94.12 84 GLU A CA 1
ATOM 711 C C . GLU A 1 84 ? -0.928 6.944 -2.327 1.00 94.12 84 GLU A C 1
ATOM 713 O O . GLU A 1 84 ? -0.219 6.408 -3.175 1.00 94.12 84 GLU A O 1
ATOM 718 N N . ASN A 1 85 ? -1.453 8.158 -2.510 1.00 93.44 85 ASN A N 1
ATOM 719 C CA . ASN A 1 85 ? -1.282 8.917 -3.752 1.00 93.44 85 ASN A CA 1
ATOM 720 C C . ASN A 1 85 ? 0.199 9.124 -4.098 1.00 93.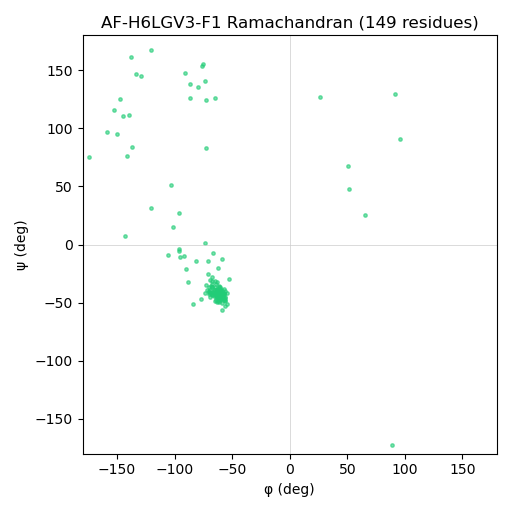44 85 ASN A C 1
ATOM 722 O O . ASN A 1 85 ? 0.606 8.950 -5.249 1.00 93.44 85 ASN A O 1
ATOM 726 N N . ILE A 1 86 ? 1.025 9.459 -3.101 1.00 94.56 86 ILE A N 1
ATOM 727 C CA . ILE A 1 86 ? 2.476 9.605 -3.283 1.00 94.56 86 ILE A CA 1
ATOM 728 C C . ILE A 1 86 ? 3.102 8.267 -3.684 1.00 94.56 86 ILE A C 1
ATOM 730 O O . ILE A 1 86 ? 3.850 8.211 -4.662 1.00 94.56 86 ILE A O 1
ATOM 734 N N . LEU A 1 87 ? 2.796 7.191 -2.954 1.00 94.62 87 LEU A N 1
ATOM 735 C CA . LEU A 1 87 ? 3.306 5.851 -3.248 1.00 94.62 87 LEU A CA 1
ATOM 736 C C . LEU A 1 87 ? 2.929 5.404 -4.668 1.00 94.62 87 LEU A C 1
ATOM 738 O O . LEU A 1 87 ? 3.777 4.908 -5.414 1.00 94.62 87 LEU A O 1
ATOM 742 N N . PHE A 1 88 ? 1.674 5.609 -5.059 1.00 93.50 88 PHE A N 1
ATOM 743 C CA . PHE A 1 88 ? 1.157 5.218 -6.361 1.00 93.50 88 PHE A CA 1
ATOM 744 C C . PHE A 1 88 ? 1.835 5.985 -7.498 1.00 93.50 88 PHE A C 1
ATOM 746 O O . PHE A 1 88 ? 2.279 5.383 -8.478 1.00 93.50 88 PHE A O 1
ATOM 753 N N . GLU A 1 89 ? 1.998 7.302 -7.358 1.00 94.38 89 GLU A N 1
ATOM 754 C CA . GLU A 1 89 ? 2.693 8.112 -8.359 1.00 94.38 89 GLU A CA 1
ATOM 755 C C . GLU A 1 89 ? 4.178 7.737 -8.481 1.00 94.38 89 GLU A C 1
ATOM 757 O O . GLU A 1 89 ? 4.695 7.670 -9.598 1.00 94.38 89 GLU A O 1
ATOM 762 N N . MET A 1 90 ? 4.855 7.390 -7.379 1.00 92.94 90 MET A N 1
ATOM 763 C CA . MET A 1 90 ? 6.227 6.861 -7.429 1.00 92.94 90 MET A CA 1
ATOM 764 C C . MET A 1 90 ? 6.309 5.553 -8.231 1.00 92.94 90 MET A C 1
ATOM 766 O O . MET A 1 90 ? 7.176 5.414 -9.099 1.00 92.94 90 MET A O 1
ATOM 770 N N . ILE A 1 91 ? 5.387 4.614 -7.986 1.00 94.00 91 ILE A N 1
ATOM 771 C CA . ILE A 1 91 ? 5.307 3.333 -8.709 1.00 94.00 91 ILE A CA 1
ATOM 772 C C . ILE A 1 91 ? 5.027 3.560 -10.196 1.00 94.00 91 ILE A C 1
ATOM 774 O O . ILE A 1 91 ? 5.678 2.965 -11.052 1.00 94.00 91 ILE A O 1
ATOM 778 N N . LYS A 1 92 ? 4.076 4.433 -10.518 1.00 92.62 92 LYS A N 1
ATOM 779 C CA . LYS A 1 92 ? 3.664 4.729 -11.893 1.00 92.62 92 LYS A CA 1
ATOM 780 C C . LYS A 1 92 ? 4.771 5.397 -12.705 1.00 92.62 92 LYS A C 1
ATOM 782 O O . LYS A 1 92 ? 4.930 5.084 -13.883 1.00 92.62 92 LYS A O 1
ATOM 787 N N . GLN A 1 93 ? 5.533 6.303 -12.092 1.00 91.62 93 GLN A N 1
ATOM 788 C CA . GLN A 1 93 ? 6.650 6.985 -12.750 1.00 91.62 93 GLN A CA 1
ATOM 789 C C . GLN A 1 93 ? 7.826 6.044 -13.009 1.00 91.62 93 GLN A C 1
ATOM 791 O O . GLN A 1 93 ? 8.432 6.095 -14.079 1.00 91.62 93 GLN A O 1
ATOM 796 N N . ASN A 1 94 ? 8.165 5.197 -12.036 1.00 89.06 94 ASN A N 1
ATOM 797 C CA . ASN A 1 94 ? 9.248 4.236 -12.178 1.00 89.06 94 ASN A CA 1
ATOM 798 C C . ASN A 1 94 ? 8.977 2.980 -11.332 1.00 89.06 94 ASN A C 1
ATOM 800 O O . ASN A 1 94 ? 9.323 2.961 -10.147 1.00 89.06 94 ASN A O 1
ATOM 804 N N . PRO A 1 95 ? 8.390 1.919 -11.915 1.00 88.56 95 PRO A N 1
ATOM 805 C CA . PRO A 1 95 ? 7.968 0.737 -11.168 1.00 88.56 95 PRO A CA 1
ATOM 806 C C . PRO A 1 95 ? 9.170 -0.104 -10.725 1.00 88.56 95 PRO A C 1
ATOM 808 O O . PRO A 1 95 ? 9.560 -1.075 -11.376 1.00 88.56 95 PRO A O 1
ATOM 811 N N . LYS A 1 96 ? 9.787 0.275 -9.607 1.00 88.25 96 LYS A N 1
ATOM 812 C CA . LYS A 1 96 ? 10.938 -0.381 -8.968 1.00 88.25 96 LYS A CA 1
ATOM 813 C C . LYS A 1 96 ? 10.500 -1.431 -7.949 1.00 88.25 96 LYS A C 1
ATOM 815 O O . LYS A 1 96 ? 9.459 -1.257 -7.321 1.00 88.25 96 LYS A O 1
ATOM 820 N N . LEU A 1 97 ? 11.250 -2.517 -7.758 1.00 86.25 97 LEU A N 1
ATOM 821 C CA . LEU A 1 97 ? 10.835 -3.541 -6.787 1.00 86.25 97 LEU A CA 1
ATOM 822 C C . LEU A 1 97 ? 10.965 -3.078 -5.334 1.00 86.25 97 LEU A C 1
ATOM 824 O O . LEU A 1 97 ? 10.184 -3.510 -4.488 1.00 86.25 97 LEU A O 1
ATOM 828 N N . GLU A 1 98 ? 11.847 -2.122 -5.067 1.00 86.69 98 GLU A N 1
ATOM 829 C CA . GLU A 1 98 ? 11.972 -1.420 -3.791 1.00 86.69 98 GLU A CA 1
ATOM 830 C C . GLU A 1 98 ? 10.636 -0.757 -3.392 1.00 86.69 98 GLU A C 1
ATOM 832 O O . GLU A 1 98 ? 10.151 -0.939 -2.276 1.00 86.69 98 GLU A O 1
ATOM 837 N N . TYR A 1 99 ? 9.963 -0.077 -4.331 1.00 90.81 99 TYR A N 1
ATOM 838 C CA . TYR A 1 99 ? 8.658 0.555 -4.080 1.00 90.81 99 TYR A CA 1
ATOM 839 C C . TYR A 1 99 ? 7.542 -0.466 -3.868 1.00 90.81 99 TYR A C 1
ATOM 841 O O . TYR A 1 99 ? 6.625 -0.220 -3.087 1.00 90.81 99 TYR A O 1
ATOM 849 N N . LEU A 1 100 ? 7.644 -1.641 -4.496 1.00 90.06 100 LEU A N 1
ATOM 850 C CA . LEU A 1 100 ? 6.677 -2.713 -4.289 1.00 90.06 100 LEU A CA 1
ATOM 851 C C . LEU A 1 100 ? 6.752 -3.286 -2.864 1.00 90.06 100 LEU A C 1
ATOM 853 O O . LEU A 1 100 ? 5.715 -3.594 -2.281 1.00 90.06 100 LEU A O 1
ATOM 857 N N . LYS A 1 101 ? 7.949 -3.390 -2.268 1.00 88.44 101 LYS A N 1
ATOM 858 C CA . LYS A 1 101 ? 8.085 -3.783 -0.849 1.00 88.44 101 LYS A CA 1
ATOM 859 C C . LYS A 1 101 ? 7.514 -2.729 0.083 1.00 88.44 101 LYS A C 1
ATOM 861 O O . LYS A 1 101 ? 6.877 -3.061 1.077 1.00 88.44 101 LYS A O 1
ATOM 866 N N . VAL A 1 102 ? 7.747 -1.455 -0.224 1.00 92.00 102 VAL A N 1
ATOM 867 C CA . VAL A 1 102 ? 7.177 -0.362 0.567 1.00 92.00 102 VAL A CA 1
ATOM 868 C C . VAL A 1 102 ? 5.650 -0.385 0.483 1.00 92.00 102 VAL A C 1
ATOM 870 O O . VAL A 1 102 ? 4.998 -0.232 1.512 1.00 92.00 102 VAL A O 1
ATOM 873 N N . ALA A 1 103 ? 5.080 -0.682 -0.689 1.00 93.00 103 ALA A N 1
ATOM 874 C CA . ALA A 1 103 ? 3.643 -0.888 -0.847 1.00 93.00 103 ALA A CA 1
ATOM 875 C C . ALA A 1 103 ? 3.121 -2.070 -0.019 1.00 93.00 103 ALA A C 1
ATOM 877 O O . ALA A 1 103 ? 2.120 -1.930 0.677 1.00 93.00 103 ALA A O 1
ATOM 878 N N . GLU A 1 104 ? 3.815 -3.212 -0.023 1.00 90.75 104 GLU A N 1
ATOM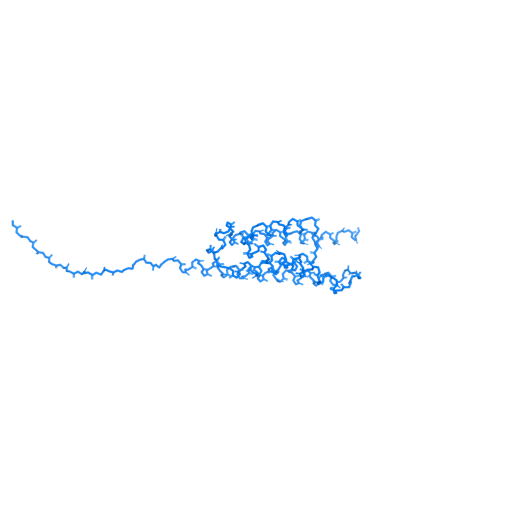 879 C CA . GLU A 1 104 ? 3.455 -4.362 0.819 1.00 90.75 104 GLU A CA 1
ATOM 880 C C . GLU A 1 104 ? 3.405 -3.991 2.310 1.00 90.75 104 GLU A C 1
ATOM 882 O O . GLU A 1 104 ? 2.410 -4.279 2.984 1.00 90.75 104 GLU A O 1
ATOM 887 N N . LYS A 1 105 ? 4.431 -3.296 2.820 1.00 90.94 105 LYS A N 1
ATOM 888 C CA . LYS A 1 105 ? 4.455 -2.808 4.208 1.00 90.94 105 LYS A CA 1
ATOM 889 C C . LYS A 1 105 ? 3.320 -1.809 4.477 1.00 90.94 105 LYS A C 1
ATOM 891 O O . LYS A 1 105 ? 2.650 -1.918 5.500 1.00 90.94 105 LYS A O 1
ATOM 896 N N . PHE A 1 106 ? 3.080 -0.869 3.560 1.00 93.81 106 PHE A N 1
ATOM 897 C CA . PHE A 1 106 ? 2.028 0.147 3.674 1.00 93.81 106 PHE A CA 1
ATOM 898 C C . PHE A 1 106 ? 0.636 -0.480 3.799 1.00 93.81 106 PHE A C 1
ATOM 900 O O . PHE A 1 106 ? -0.044 -0.266 4.803 1.00 93.81 106 PHE A O 1
ATOM 907 N N . TYR A 1 107 ? 0.234 -1.319 2.841 1.00 92.06 107 TYR A N 1
ATOM 908 C CA . TYR A 1 107 ? -1.090 -1.945 2.872 1.00 92.06 107 TYR A CA 1
ATOM 909 C C . TYR A 1 107 ? -1.237 -2.935 4.026 1.00 92.06 107 TYR A C 1
ATOM 911 O O . TYR A 1 107 ? -2.334 -3.073 4.558 1.00 92.06 107 TYR A O 1
ATOM 919 N N . SER A 1 108 ? -0.148 -3.558 4.487 1.00 89.44 108 SER A N 1
ATOM 920 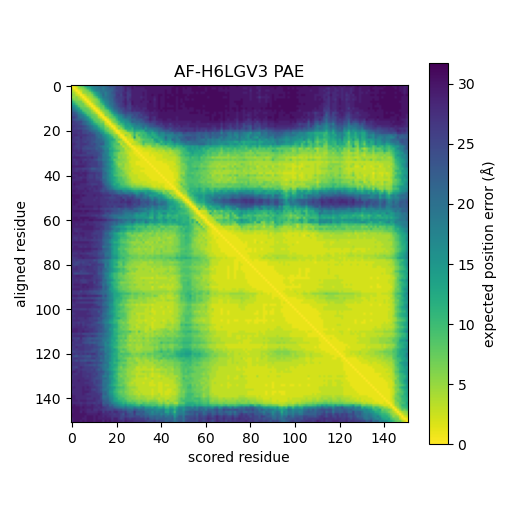C CA . SER A 1 108 ? -0.170 -4.385 5.700 1.00 89.44 108 SER A CA 1
ATOM 921 C C . SER A 1 108 ? -0.494 -3.584 6.966 1.00 89.44 108 SER A C 1
ATOM 923 O O . SER A 1 108 ? -1.138 -4.119 7.868 1.00 89.44 108 SER A O 1
ATOM 925 N N . GLU A 1 109 ? -0.068 -2.321 7.064 1.00 90.56 109 GLU A N 1
ATOM 926 C CA . GLU A 1 109 ? -0.427 -1.441 8.186 1.00 90.56 109 GLU A CA 1
ATOM 927 C C . GLU A 1 109 ? -1.853 -0.905 8.052 1.00 90.56 109 GLU A C 1
ATOM 929 O O . GLU A 1 109 ? -2.635 -1.008 8.998 1.00 90.56 109 GLU A O 1
ATOM 934 N N . VAL A 1 110 ? -2.226 -0.410 6.869 1.00 91.12 110 VAL A N 1
ATOM 935 C CA . VAL A 1 110 ? -3.579 0.111 6.601 1.00 91.12 110 VAL A CA 1
ATOM 936 C C . VAL A 1 110 ? -4.643 -0.975 6.789 1.00 91.12 110 VAL A C 1
ATOM 938 O O . VAL A 1 110 ? -5.713 -0.727 7.343 1.00 91.12 110 VAL A O 1
ATOM 941 N N . PHE A 1 111 ? -4.329 -2.217 6.418 1.00 87.12 111 PHE A N 1
ATOM 942 C CA . PHE A 1 111 ? -5.199 -3.373 6.615 1.00 87.12 111 PHE A CA 1
ATOM 943 C C . PHE A 1 111 ? -5.608 -3.577 8.083 1.00 87.12 111 PHE A C 1
ATOM 945 O O . PHE A 1 111 ? -6.769 -3.883 8.350 1.00 87.12 111 PHE A O 1
ATOM 952 N N . LYS A 1 112 ? -4.689 -3.371 9.038 1.00 87.69 112 LYS A N 1
ATOM 953 C CA . LYS A 1 112 ? -4.917 -3.608 10.479 1.00 87.69 112 LYS A CA 1
ATOM 954 C C . LYS A 1 112 ? -5.858 -2.589 11.127 1.00 87.69 112 LYS A C 1
ATOM 956 O O . LYS A 1 112 ? -6.292 -2.799 12.259 1.00 87.69 112 LYS A O 1
ATOM 961 N N . MET A 1 113 ? -6.128 -1.477 10.452 1.00 89.81 113 MET A N 1
ATOM 962 C CA . MET A 1 113 ? -6.971 -0.401 10.966 1.00 89.81 113 MET A CA 1
ATOM 963 C C . MET A 1 113 ? -8.450 -0.788 10.913 1.00 89.81 113 MET A C 1
ATOM 965 O O . MET A 1 113 ? -8.844 -1.626 10.104 1.00 89.81 113 MET A O 1
ATOM 969 N N . SER A 1 114 ? -9.281 -0.190 11.770 1.00 88.75 114 SER A N 1
ATOM 970 C CA . SER A 1 114 ? -10.731 -0.417 11.746 1.00 88.75 114 SER A CA 1
ATOM 971 C C . SER A 1 114 ? -11.400 0.340 10.600 1.00 88.75 114 SER A C 1
ATOM 973 O O . SER A 1 114 ? -10.926 1.398 10.185 1.00 88.75 114 SER A O 1
ATOM 975 N N . ASP A 1 115 ? -12.543 -0.159 10.130 1.00 87.44 115 ASP A N 1
ATOM 976 C CA . ASP A 1 115 ? -13.310 0.501 9.064 1.00 87.44 115 ASP A CA 1
ATOM 977 C C . ASP A 1 115 ? -13.747 1.913 9.478 1.00 87.44 115 ASP A C 1
ATOM 979 O O . ASP A 1 115 ? -13.665 2.841 8.683 1.00 87.44 115 ASP A O 1
ATOM 983 N N . GLU A 1 116 ? -14.121 2.103 10.748 1.00 87.88 116 GLU A N 1
ATOM 984 C CA . GLU A 1 116 ? -14.435 3.421 11.313 1.00 87.88 116 GLU A CA 1
ATOM 985 C C . GLU A 1 116 ? -13.247 4.390 11.208 1.00 87.88 116 GLU A C 1
ATOM 987 O O . GLU A 1 116 ? -13.418 5.552 10.837 1.00 87.88 116 GLU A O 1
ATOM 992 N N . TYR A 1 117 ? -12.031 3.920 11.503 1.00 89.25 117 TYR A N 1
ATOM 993 C C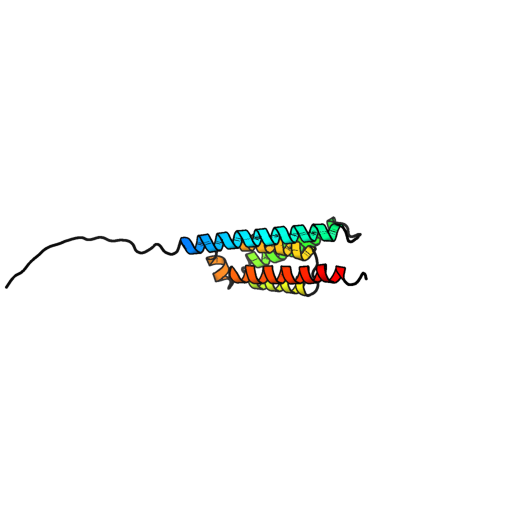A . TYR A 1 117 ? -10.835 4.750 11.403 1.00 89.25 117 TYR A CA 1
ATOM 994 C C . TYR A 1 117 ? -10.540 5.137 9.952 1.00 89.25 117 TYR A C 1
ATOM 996 O O . TYR A 1 117 ? -10.266 6.305 9.690 1.00 89.25 117 TYR A O 1
ATOM 1004 N N . LEU A 1 118 ? -10.647 4.190 9.015 1.00 89.94 118 LEU A N 1
ATOM 1005 C CA . LEU A 1 118 ? -10.437 4.460 7.591 1.00 89.94 118 LEU A CA 1
ATOM 1006 C C . LEU A 1 118 ? -11.476 5.448 7.046 1.00 89.94 118 LEU A C 1
ATOM 1008 O O . LEU A 1 118 ? -11.109 6.428 6.400 1.00 89.94 118 LEU A O 1
ATOM 1012 N N . LEU A 1 119 ? -12.754 5.259 7.386 1.00 88.50 119 LEU A N 1
ATOM 1013 C CA . LEU A 1 119 ? -13.836 6.154 6.970 1.00 88.50 119 LEU A CA 1
ATOM 1014 C C . LEU A 1 119 ? -13.628 7.585 7.476 1.00 88.50 119 LEU A C 1
ATOM 1016 O O . LEU A 1 119 ? -13.848 8.534 6.726 1.00 88.50 119 LEU A O 1
ATOM 1020 N N . ASN A 1 120 ? -13.137 7.754 8.709 1.00 89.31 120 ASN A N 1
ATOM 1021 C CA . ASN A 1 120 ? -12.790 9.071 9.253 1.00 89.31 120 ASN A CA 1
ATOM 1022 C C . ASN A 1 120 ? -11.674 9.778 8.464 1.00 89.31 120 ASN A C 1
ATOM 1024 O O . ASN A 1 120 ? -11.562 10.999 8.549 1.00 89.31 120 ASN A O 1
ATOM 1028 N N . GLN A 1 121 ? -10.878 9.031 7.694 1.00 86.75 121 GLN A N 1
ATOM 1029 C CA . GLN A 1 121 ? -9.837 9.556 6.805 1.00 86.75 121 GLN A CA 1
ATOM 1030 C C . GLN A 1 121 ? -10.250 9.595 5.331 1.00 86.75 121 GLN A C 1
ATOM 1032 O O . GLN A 1 121 ? -9.389 9.763 4.469 1.00 86.75 121 GLN A O 1
ATOM 1037 N N . ASN A 1 122 ? -11.549 9.464 5.030 1.00 87.62 122 ASN A N 1
ATOM 1038 C CA . ASN A 1 122 ? -12.068 9.327 3.665 1.00 87.62 122 ASN A CA 1
ATOM 1039 C C . ASN A 1 122 ? -11.341 8.220 2.892 1.00 87.62 122 ASN A C 1
ATOM 1041 O O . ASN A 1 122 ? -10.874 8.439 1.775 1.00 87.62 122 ASN A O 1
ATOM 1045 N N . TYR A 1 123 ? -11.202 7.065 3.538 1.00 87.88 123 TYR A N 1
ATOM 1046 C CA . TYR A 1 123 ? -10.553 5.895 2.980 1.00 87.88 123 TYR A CA 1
ATOM 1047 C C . TYR A 1 123 ? -11.407 4.649 3.226 1.00 87.88 123 TYR A C 1
ATOM 1049 O O . TYR A 1 123 ? -12.101 4.533 4.240 1.00 87.88 123 TYR A O 1
ATOM 1057 N N . SER A 1 124 ? -11.381 3.703 2.297 1.00 89.25 124 SER A N 1
ATOM 1058 C CA . SER A 1 124 ? -12.271 2.545 2.287 1.00 89.25 124 SER A CA 1
ATOM 1059 C C . SER A 1 124 ? -11.543 1.259 1.915 1.00 89.25 124 SER A C 1
ATOM 1061 O O . SER A 1 124 ? -10.468 1.253 1.319 1.00 89.25 124 SER A O 1
ATOM 1063 N N . ARG A 1 125 ? -12.160 0.118 2.240 1.00 87.38 125 ARG A N 1
ATOM 1064 C CA . ARG A 1 125 ? -11.645 -1.193 1.817 1.00 87.38 125 ARG A CA 1
ATOM 1065 C C . ARG A 1 125 ? -11.645 -1.360 0.299 1.00 87.38 125 ARG A C 1
ATOM 1067 O O . ARG A 1 125 ? -10.762 -2.025 -0.224 1.00 87.38 125 ARG A O 1
ATOM 1074 N N . ALA A 1 126 ? -12.610 -0.749 -0.388 1.00 88.44 126 ALA A N 1
ATOM 1075 C CA . ALA A 1 126 ? -12.688 -0.772 -1.844 1.00 88.44 126 ALA A CA 1
ATOM 1076 C C . ALA A 1 126 ? -11.474 -0.084 -2.485 1.00 88.44 126 ALA A C 1
ATOM 1078 O O . ALA A 1 126 ? -10.873 -0.662 -3.384 1.00 88.44 126 ALA A O 1
ATOM 1079 N N . GLU A 1 127 ? -11.063 1.076 -1.964 1.00 88.56 127 GLU A N 1
ATOM 1080 C CA . GLU A 1 127 ? -9.872 1.794 -2.446 1.00 88.56 127 GLU A CA 1
ATOM 1081 C C . GLU A 1 127 ? -8.600 0.957 -2.295 1.00 88.56 127 GLU A C 1
ATOM 1083 O O . GLU A 1 127 ? -7.806 0.889 -3.226 1.00 88.56 127 GLU A O 1
ATOM 1088 N N . ILE A 1 128 ? -8.452 0.216 -1.189 1.00 89.81 128 ILE A N 1
ATOM 1089 C CA . ILE A 1 128 ? -7.329 -0.722 -1.025 1.00 89.81 128 ILE A CA 1
ATOM 1090 C C . ILE A 1 128 ? -7.302 -1.729 -2.181 1.00 89.81 128 ILE A C 1
ATOM 1092 O O . ILE A 1 128 ? -6.254 -1.942 -2.782 1.00 89.81 128 ILE A O 1
ATOM 1096 N N . PHE A 1 129 ? -8.438 -2.346 -2.511 1.00 88.94 129 PHE A N 1
ATOM 1097 C CA . PHE A 1 129 ? -8.501 -3.332 -3.594 1.00 88.94 129 PHE A CA 1
ATOM 1098 C C . PHE A 1 129 ? -8.183 -2.722 -4.955 1.00 88.94 129 PHE A C 1
ATOM 1100 O O . PHE A 1 129 ? -7.347 -3.253 -5.684 1.00 88.94 129 PHE A O 1
ATOM 1107 N N . GLU A 1 130 ? -8.800 -1.584 -5.270 1.00 91.00 130 GLU A N 1
ATOM 1108 C CA . GLU A 1 130 ? -8.574 -0.882 -6.532 1.00 91.00 130 GLU A CA 1
ATOM 1109 C C . GLU A 1 130 ? -7.103 -0.491 -6.704 1.00 91.00 130 GLU A C 1
ATOM 1111 O O . GLU A 1 130 ? -6.552 -0.618 -7.801 1.00 91.00 130 GLU A O 1
ATOM 1116 N N . SER A 1 131 ? -6.445 -0.053 -5.633 1.00 91.50 131 SER A N 1
ATOM 1117 C CA . SER A 1 131 ? -5.031 0.311 -5.668 1.00 91.50 131 SER A CA 1
ATOM 1118 C C . SER A 1 131 ? -4.111 -0.904 -5.795 1.00 91.50 131 SER A C 1
ATOM 1120 O O . SER A 1 131 ? -3.139 -0.852 -6.554 1.00 91.50 131 SER A O 1
ATOM 1122 N N . LEU A 1 132 ? -4.407 -2.018 -5.115 1.00 92.00 132 LEU A N 1
ATOM 1123 C CA . LEU A 1 132 ? -3.638 -3.264 -5.246 1.00 92.00 132 LEU A CA 1
ATOM 1124 C C . LEU A 1 132 ? -3.716 -3.836 -6.669 1.00 92.00 132 LEU A C 1
ATOM 1126 O O . LEU A 1 132 ? -2.676 -4.193 -7.232 1.00 92.00 132 LEU A O 1
ATOM 1130 N N . ASP A 1 133 ? -4.907 -3.849 -7.271 1.00 91.38 133 ASP A N 1
ATOM 1131 C CA . ASP A 1 133 ? -5.124 -4.295 -8.652 1.00 91.38 133 ASP A CA 1
ATOM 1132 C C . ASP A 1 133 ? -4.340 -3.432 -9.650 1.00 91.38 133 ASP A C 1
ATOM 1134 O O . ASP A 1 133 ? -3.636 -3.948 -10.525 1.00 91.38 133 ASP A O 1
ATOM 1138 N N . GLN A 1 134 ? -4.398 -2.107 -9.495 1.00 94.31 134 GLN A N 1
ATOM 1139 C CA . GLN A 1 134 ? -3.659 -1.180 -10.354 1.00 94.31 134 GLN A CA 1
ATOM 1140 C C . GLN A 1 134 ? -2.142 -1.359 -10.225 1.00 94.31 134 GLN A C 1
ATOM 1142 O O . G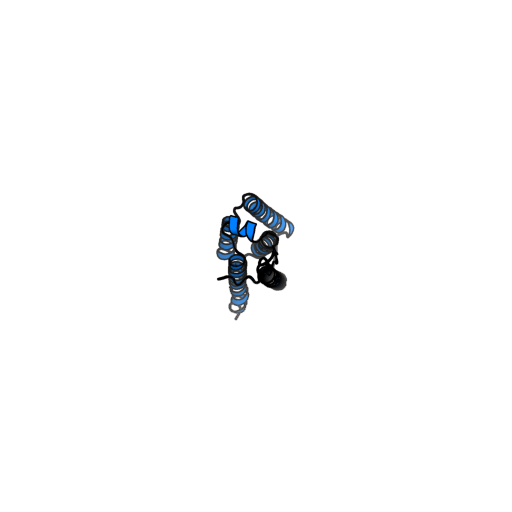LN A 1 134 ? -1.430 -1.377 -11.234 1.00 94.31 134 GLN A O 1
ATOM 1147 N N . ILE A 1 135 ? -1.628 -1.524 -9.001 1.00 93.69 135 ILE A N 1
ATOM 1148 C CA . ILE A 1 135 ? -0.205 -1.801 -8.772 1.00 93.69 135 ILE A CA 1
ATOM 1149 C C . ILE A 1 135 ? 0.180 -3.116 -9.453 1.00 93.69 135 ILE A C 1
ATOM 1151 O O . ILE A 1 135 ? 1.179 -3.160 -10.176 1.00 93.69 135 ILE A O 1
ATOM 1155 N N . GLN A 1 136 ? -0.612 -4.175 -9.278 1.00 92.44 136 GLN A N 1
ATOM 1156 C CA . GLN A 1 136 ? -0.362 -5.457 -9.929 1.00 92.44 136 GLN A CA 1
ATOM 1157 C C . GLN A 1 136 ? -0.287 -5.304 -11.453 1.00 92.44 136 GLN A C 1
ATOM 1159 O O . GLN A 1 136 ? 0.684 -5.762 -12.061 1.00 92.44 136 GLN A O 1
ATOM 1164 N N . GLU A 1 137 ? -1.237 -4.599 -12.067 1.00 92.81 137 GLU A N 1
ATOM 1165 C CA . GLU A 1 137 ? -1.263 -4.369 -13.512 1.00 92.81 137 GLU A CA 1
ATOM 1166 C C . GLU A 1 137 ? -0.008 -3.626 -14.008 1.00 92.81 137 GLU A C 1
ATOM 1168 O O . GLU A 1 137 ? 0.576 -4.000 -15.033 1.00 92.81 137 GLU A O 1
ATOM 1173 N N . ILE A 1 138 ? 0.452 -2.602 -13.278 1.00 93.31 138 ILE A N 1
ATOM 1174 C CA . ILE A 1 138 ? 1.667 -1.841 -13.617 1.00 93.31 138 ILE A CA 1
ATOM 1175 C C . ILE A 1 138 ? 2.888 -2.768 -13.674 1.00 93.31 138 ILE A C 1
ATOM 1177 O O . ILE A 1 138 ? 3.635 -2.764 -14.662 1.00 93.31 138 ILE A O 1
ATOM 1181 N N . TYR A 1 139 ? 3.100 -3.587 -12.642 1.00 91.12 139 TYR A N 1
ATOM 1182 C CA . TYR A 1 139 ? 4.261 -4.477 -12.603 1.00 91.12 139 TYR A CA 1
ATOM 1183 C C . TYR A 1 139 ? 4.129 -5.654 -13.571 1.00 91.12 139 TYR A C 1
ATOM 1185 O O . TYR A 1 139 ? 5.126 -6.066 -14.166 1.00 91.12 139 TYR A O 1
ATOM 1193 N N . GLU A 1 140 ? 2.928 -6.187 -13.788 1.00 89.25 140 GLU A N 1
ATOM 1194 C CA . GLU A 1 140 ? 2.710 -7.209 -14.812 1.00 89.25 140 GLU A CA 1
ATOM 1195 C C . GLU A 1 140 ? 3.063 -6.686 -16.203 1.00 89.25 140 GLU A C 1
ATOM 1197 O O . GLU A 1 140 ? 3.803 -7.355 -16.923 1.00 89.25 140 GLU A O 1
ATOM 1202 N N . LYS A 1 141 ? 2.629 -5.472 -16.565 1.00 89.56 141 LYS A N 1
ATOM 1203 C CA . LYS A 1 141 ? 3.014 -4.829 -17.832 1.00 89.56 141 LYS A CA 1
ATOM 1204 C C . LYS A 1 141 ? 4.529 -4.687 -17.954 1.00 89.56 141 LYS A C 1
ATOM 1206 O O . LYS A 1 141 ? 5.084 -5.058 -18.987 1.00 89.56 141 LYS A O 1
ATOM 1211 N N . LYS A 1 142 ? 5.210 -4.230 -16.896 1.00 86.38 142 LYS A N 1
ATOM 1212 C CA . LYS A 1 142 ? 6.679 -4.114 -16.866 1.00 86.38 142 LYS A CA 1
ATOM 1213 C C . LYS A 1 142 ? 7.364 -5.454 -17.164 1.00 86.38 142 LYS A C 1
ATOM 1215 O O . LYS A 1 142 ? 8.200 -5.537 -18.059 1.00 86.38 142 LYS A O 1
ATOM 1220 N N . TYR A 1 143 ? 6.998 -6.506 -16.433 1.00 81.25 143 TYR A N 1
ATOM 1221 C CA . TYR A 1 143 ? 7.654 -7.817 -16.525 1.00 81.25 143 TYR A CA 1
ATOM 1222 C C . TYR A 1 143 ? 7.172 -8.691 -17.691 1.00 81.25 143 TYR A C 1
ATOM 1224 O O . TYR A 1 143 ? 7.822 -9.687 -18.005 1.00 81.25 143 TYR A O 1
ATOM 1232 N N . ASN A 1 144 ? 6.046 -8.360 -18.324 1.00 78.81 144 ASN A N 1
ATOM 1233 C CA . ASN A 1 144 ? 5.589 -9.024 -19.546 1.00 78.81 144 ASN A CA 1
ATOM 1234 C C . ASN A 1 144 ? 6.169 -8.357 -20.805 1.00 78.81 144 ASN A C 1
ATOM 1236 O O . ASN A 1 144 ? 6.450 -9.056 -21.777 1.00 78.81 144 ASN A O 1
ATOM 1240 N N . ASN A 1 145 ? 6.408 -7.038 -20.794 1.00 62.03 145 ASN A N 1
ATOM 1241 C CA . ASN A 1 145 ? 7.085 -6.355 -21.903 1.00 62.03 145 ASN A CA 1
ATOM 1242 C C . ASN A 1 145 ? 8.558 -6.770 -22.039 1.00 62.03 145 ASN A C 1
ATOM 1244 O O . ASN A 1 145 ? 9.039 -6.887 -23.162 1.00 62.03 145 ASN A O 1
ATOM 1248 N N . SER A 1 146 ? 9.238 -7.116 -20.938 1.00 54.53 146 SER A N 1
ATOM 1249 C CA . SER A 1 146 ? 10.637 -7.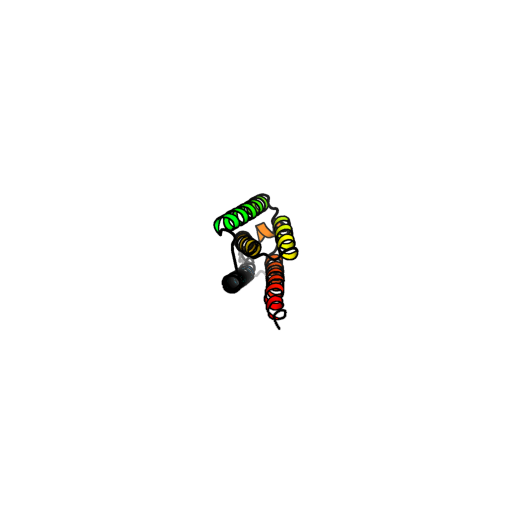576 -20.982 1.00 54.53 146 SER A CA 1
ATOM 1250 C C . SER A 1 146 ? 10.848 -8.930 -21.683 1.00 54.53 146 SER A C 1
ATOM 1252 O O . SER A 1 146 ? 11.985 -9.343 -21.846 1.00 54.53 146 SER A O 1
ATOM 1254 N N . TYR A 1 147 ? 9.789 -9.654 -22.067 1.00 49.72 147 TYR A N 1
ATOM 1255 C CA . TYR A 1 147 ? 9.888 -10.931 -22.795 1.00 49.72 147 TYR A CA 1
ATOM 1256 C C . TYR A 1 147 ? 9.773 -10.786 -24.322 1.00 49.72 147 TYR A C 1
ATOM 1258 O O . TYR A 1 147 ? 10.003 -11.761 -25.039 1.00 49.72 147 TYR A O 1
ATOM 1266 N N . ASN A 1 148 ? 9.390 -9.607 -24.828 1.00 48.44 148 ASN A N 1
ATOM 1267 C CA . ASN A 1 148 ? 9.127 -9.392 -26.256 1.00 48.44 148 ASN A CA 1
ATOM 1268 C C . ASN A 1 148 ? 10.222 -8.597 -26.983 1.00 48.44 148 ASN A C 1
ATOM 1270 O O . ASN A 1 148 ? 10.178 -8.533 -28.207 1.00 48.44 148 ASN A O 1
ATOM 1274 N N . GLU A 1 149 ? 11.191 -8.018 -26.268 1.00 47.28 149 GLU A N 1
ATOM 1275 C CA . GLU A 1 149 ? 12.291 -7.246 -26.874 1.00 47.28 149 GLU A CA 1
ATOM 1276 C C . GLU A 1 149 ? 13.541 -8.099 -27.186 1.00 47.28 149 GLU A C 1
ATOM 1278 O O . GLU A 1 149 ? 14.402 -7.659 -27.941 1.00 47.28 149 GLU A O 1
ATOM 1283 N N . ASP A 1 150 ? 13.595 -9.350 -26.711 1.00 47.69 150 ASP A N 1
ATOM 1284 C CA . ASP A 1 150 ? 14.703 -10.297 -26.943 1.00 47.69 150 ASP A CA 1
ATOM 1285 C C . ASP A 1 150 ? 14.467 -11.275 -28.128 1.00 47.69 150 ASP A C 1
ATOM 1287 O O . ASP A 1 150 ? 14.991 -12.395 -28.132 1.00 47.69 150 ASP A O 1
ATOM 1291 N N . ARG A 1 151 ? 13.663 -10.908 -29.140 1.00 39.34 151 ARG A N 1
ATOM 1292 C CA . ARG A 1 151 ? 13.471 -11.708 -30.374 1.00 39.34 151 ARG A CA 1
ATOM 1293 C C . ARG A 1 151 ? 13.717 -10.936 -31.659 1.00 39.34 151 ARG A C 1
ATOM 1295 O O . ARG A 1 151 ? 13.146 -9.837 -31.807 1.00 39.34 151 ARG A O 1
#

pLDDT: mean 76.32, std 18.97, range [32.94, 94.62]

=== Feature glossary ===
Each block in this record encodes a different view of the same protein. In brief:

Predicted aligned error. PAE(i, j) answers: if I align the predicted and true structures on residue i, how far off (in Å) do I expect residue j to be? A block-diagonal PAE matrix with low values on the blocks and high values off-diagonal is the signature of a multi-domain protein with confidently predicted domains but uncertain inter-domain orientation.

Contact-map, Ramachandran, and PAE plots. Plot images: a contact map (which residues are close in 3D, as an N×N binary image), a Ramachandran scatter (backbone torsion angles, revealing secondary-structure composition at a glance), and — for AlphaFold structures — a PAE heatmap (pairwise prediction confidence).

Backbone torsions (φ/ψ). φ (phi) and ψ (psi) are the two rotatable backbone dihedrals per residue: φ is the C(i-1)–N–Cα–C torsion, ψ is the N–Cα–C–N(i+1) torsion, both in degrees on (−180°, 180°]. α-helical residues cluster near (−60°, −45°); β-strand residues near (−120°, +130°). A Ramachandran plot is simply a scatter of (φ, ψ) for every residue.

Foldseek 3Di. A 3Di character summarizes, for each residue, the relative orientation of the Cα frame of its nearest spatial neighbor. Because it encodes fold topology rather than chemistry, 3Di alignments detect remote structural similarity that sequence alignment misses.

Radius of gyration, Cα contacts, bounding box. Three whole-structure scalars: the radius of gyration (RMS distance of Cα from centroid, in Å), the count of Cα–Cα contacts (pairs closer than 8 Å and separated by more than four residues in sequence — i.e. tertiary, not local, contacts), and the bounding-box dimensions. Together they distinguish compact globular folds from extended fibres or disordered chains.

Sequence. Sequence gives the chain of amino acids in standard one-letter code (A=alanine, C=cysteine, …, Y=tyrosine), read N→C. It is the only feature that is directly encoded by the gene; all structural features are derived from the folded form of this sequence.

mmCIF coordinates. Atomic coordinates in PDBx/mmCIF format — the same representation the Protein Data Bank distributes. Each line of the _atom_site loop places one backbone atom in Cartesian space (units: ångströms, origin: arbitrary).

Secondary structure (3-state, P-SEA). Three-state secondary structure (P-SEA) collapses the eight DSSP classes into helix (a), strand (b), and coil (c). P-SEA assigns these from Cα geometry alone — distances and angles — without requiring backbone oxygens, so it works on any Cα trace.

InterPro / GO / CATH / organism. Functional annotations link the protein to curated databases. InterPro entries identify conserved domains and families by matching the sequence against member-database signatures (Pfam, PROSITE, CDD, …). Gene Ontology (GO) terms describe molecular function, biological process, and cellular component in a controlled vocabulary. CATH places the structure in a hierarchical fold classification (Class/Architecture/Topology/Homologous-superfamily). The organism is the source species.

B-factor. B-factor (Debye–Waller factor) reflects atomic displacement in the crystal lattice. It is an experimental observable (units Å²), not a prediction; low values mean the atom is pinned down, high values mean it moves or is heterogeneous across the crystal.

Rendered structure images. Structure images are PyMOL renders from six orthogonal camera directions. Cartoon representation draws helices as coils and strands as arrows; sticks shows the backbone as bonds; surface shows the solvent-excluded envelope. Rainbow coloring maps sequence position to hue (blue→red, N→C); chain coloring assigns a distinct color per polypeptide.

Solvent-accessible surface area. Solvent-accessible surface area (SASA) is the area in Å² traced out by the centre of a 1.4 Å probe sphere (a water molecule) rolled over the protein's van der Waals surface (Shrake–Rupley / Lee–Richards construction). Buried residues have near-zero SASA; fully exposed residues can exceed 200 Å². The total SASA scales roughly with the number of surface residues.

Secondary structure (8-state, DSSP). The SS8 string is DSSP's per-residue secondary-structure call. α-helix (H) means an i→i+4 H-bond ladder; β-strand (E) means the residue participates in a β-sheet; 3₁₀ (G) and π (I) are tighter and wider helices; T/S are turns/bends; '-' is loop.

pLDDT. For AlphaFold models, the B-factor field carries pLDDT — the model's own estimate of local accuracy on a 0–100 scale. Regions with pLDDT<50 should be treated as essentially unmodeled; they often correspond to intrinsically disordered segments.

Nearest PDB structures. Nearest PDB neighbors are the top structural matches found by Foldseek when searching this structure against the entire Protein Data Bank. Each hit reports a TM-score (0 to 1; >0.5 almost always implies the same fold) and an E-value. These are *structural* homologs — they may share no detectable sequence similarity.